Protein AF-A0A2S5D279-F1 (afdb_monomer_lite)

Organism: Lysinibacillus sphaericus (NCBI:txid1421)

Foldseek 3Di:
DDPVVLVVLLVVLLVLLVCLLVPVPPDPLVVSLVVLVVSLVVLVVPDPPVCVVSSVLSNQLSVLSNVCSVPVDPVSSVSSVVSSVVSVVVCCVVVVPD

Radius of gyration: 13.17 Å; chains: 1; bounding box: 32×25×39 Å

Secondary structure (DSSP, 8-state):
--HHHHHHHHHHHHHHHHHHHH-TTTS-HHHHHHHHHHHHHHGGG---TTTHHHHHHHHHHHHHHHHHHHH--HHHHHHHHHHHHHHHHHHHHHH---

Structure (mmCIF, N/CA/C/O backbone):
data_AF-A0A2S5D279-F1
#
_entry.id   AF-A0A2S5D279-F1
#
loop_
_atom_site.group_PDB
_atom_site.id
_atom_site.type_symbol
_atom_site.label_atom_id
_atom_site.label_alt_id
_atom_site.label_comp_id
_atom_site.label_asym_id
_atom_site.label_entity_id
_atom_site.label_seq_id
_atom_site.pdbx_PDB_ins_code
_atom_site.Cartn_x
_atom_site.Cartn_y
_atom_site.Cartn_z
_atom_site.occupancy
_atom_site.B_iso_or_equiv
_atom_site.auth_seq_id
_atom_site.auth_comp_id
_atom_site.auth_asym_id
_atom_site.auth_atom_id
_atom_site.pdbx_PDB_model_num
ATOM 1 N N . MET A 1 1 ? 8.837 -10.655 -15.706 1.00 79.81 1 MET A N 1
ATOM 2 C CA . MET A 1 1 ? 7.600 -9.843 -15.673 1.00 79.81 1 MET A CA 1
ATOM 3 C C . MET A 1 1 ? 7.760 -8.680 -16.642 1.00 79.81 1 MET A C 1
ATOM 5 O O . MET A 1 1 ? 8.694 -7.904 -16.474 1.00 79.81 1 MET A O 1
ATOM 9 N N . HIS A 1 2 ? 6.915 -8.585 -17.669 1.00 91.75 2 HIS A N 1
ATOM 10 C CA . HIS A 1 2 ? 7.002 -7.528 -18.690 1.00 91.75 2 HIS A CA 1
ATOM 11 C C . HIS A 1 2 ? 6.597 -6.156 -18.124 1.00 91.75 2 HIS A C 1
ATOM 13 O O . HIS A 1 2 ? 5.821 -6.104 -17.170 1.00 91.75 2 HIS A O 1
ATOM 19 N N . LYS A 1 3 ? 7.080 -5.051 -18.718 1.00 90.56 3 LYS A N 1
ATOM 20 C CA . LYS A 1 3 ? 6.782 -3.664 -18.289 1.00 90.56 3 LYS A CA 1
ATOM 21 C C . LYS A 1 3 ? 5.276 -3.410 -18.128 1.00 90.56 3 LYS A C 1
ATOM 23 O O . LYS A 1 3 ? 4.849 -2.883 -17.106 1.00 90.56 3 LYS A O 1
ATOM 28 N N . HIS A 1 4 ? 4.457 -3.886 -19.069 1.00 91.88 4 HIS A N 1
ATOM 29 C CA . HIS A 1 4 ? 2.995 -3.778 -18.989 1.00 91.88 4 HIS A CA 1
ATOM 30 C C . HIS A 1 4 ? 2.415 -4.475 -17.745 1.00 91.88 4 HIS A C 1
ATOM 32 O O . HIS A 1 4 ? 1.620 -3.889 -17.014 1.00 91.88 4 HIS A O 1
ATOM 38 N N . THR A 1 5 ? 2.865 -5.698 -17.444 1.00 95.31 5 THR A N 1
ATOM 39 C CA . THR A 1 5 ? 2.455 -6.436 -16.239 1.00 95.31 5 THR A CA 1
ATOM 40 C C . THR A 1 5 ? 2.885 -5.717 -14.958 1.00 95.31 5 THR A C 1
ATOM 42 O O . THR A 1 5 ? 2.118 -5.660 -14.003 1.00 95.31 5 THR A O 1
ATOM 45 N N . GLN A 1 6 ? 4.085 -5.127 -14.938 1.00 94.81 6 GLN A N 1
ATOM 46 C CA . GLN A 1 6 ? 4.564 -4.332 -13.801 1.00 94.81 6 GLN A CA 1
ATOM 47 C C . GLN A 1 6 ? 3.698 -3.081 -13.587 1.00 94.81 6 GLN A C 1
ATOM 49 O O . GLN A 1 6 ? 3.305 -2.795 -12.461 1.00 94.81 6 GLN A O 1
ATOM 54 N N . SER A 1 7 ? 3.345 -2.368 -14.661 1.00 94.12 7 SER A N 1
ATOM 55 C CA . SER A 1 7 ? 2.459 -1.198 -14.592 1.00 94.12 7 SER A CA 1
ATOM 56 C C . SER A 1 7 ? 1.062 -1.574 -14.087 1.00 94.12 7 SER A C 1
ATOM 58 O O . SER A 1 7 ? 0.528 -0.913 -13.197 1.00 94.12 7 SER A O 1
ATOM 60 N N . ALA A 1 8 ? 0.494 -2.673 -14.593 1.00 95.44 8 ALA A N 1
ATOM 61 C CA . ALA A 1 8 ? -0.799 -3.182 -14.145 1.00 95.44 8 ALA A CA 1
ATOM 62 C C . ALA A 1 8 ? -0.786 -3.541 -12.652 1.00 95.44 8 ALA A C 1
ATOM 64 O O . ALA A 1 8 ? -1.691 -3.139 -11.925 1.00 95.44 8 ALA A O 1
ATOM 65 N N . LEU A 1 9 ? 0.268 -4.214 -12.179 1.00 96.38 9 LEU A N 1
ATOM 66 C CA . LEU A 1 9 ? 0.447 -4.536 -10.763 1.00 96.38 9 LEU A CA 1
ATOM 67 C C . LEU A 1 9 ? 0.462 -3.276 -9.884 1.00 96.38 9 LEU A C 1
ATOM 69 O O . LEU A 1 9 ? -0.214 -3.234 -8.858 1.00 96.38 9 LEU A O 1
ATOM 73 N N . ILE A 1 10 ? 1.213 -2.246 -10.285 1.00 96.06 10 ILE A N 1
ATOM 74 C CA . ILE A 1 10 ? 1.297 -0.975 -9.551 1.00 96.06 10 ILE A CA 1
ATOM 75 C C . ILE A 1 10 ? -0.081 -0.315 -9.463 1.00 96.06 10 ILE A C 1
ATOM 77 O O . ILE A 1 10 ? -0.489 0.105 -8.380 1.00 96.06 10 ILE A O 1
ATOM 81 N N . LYS A 1 11 ? -0.811 -0.259 -10.584 1.00 95.62 11 LYS A N 1
ATOM 82 C CA . LYS A 1 11 ? -2.161 0.314 -10.643 1.00 95.62 11 LYS A CA 1
ATOM 83 C C . LYS A 1 11 ? -3.134 -0.459 -9.754 1.00 95.62 11 LYS A C 1
ATOM 85 O O . LYS A 1 11 ? -3.788 0.146 -8.916 1.00 95.62 11 LYS A O 1
ATOM 90 N N . GLN A 1 12 ? -3.174 -1.786 -9.866 1.00 96.69 12 GLN A N 1
ATOM 91 C CA . GLN A 1 12 ? -4.059 -2.636 -9.062 1.00 96.69 12 GLN A CA 1
ATOM 92 C C . GLN A 1 12 ? -3.790 -2.498 -7.560 1.00 96.69 12 GLN A C 1
ATOM 94 O O . GLN A 1 12 ? -4.727 -2.323 -6.780 1.00 96.69 12 GLN A O 1
ATOM 99 N N . ALA A 1 13 ? -2.517 -2.510 -7.155 1.00 96.94 13 ALA A N 1
ATOM 100 C CA . ALA A 1 13 ? -2.133 -2.324 -5.761 1.00 96.94 13 ALA A CA 1
ATOM 101 C C . ALA A 1 13 ? -2.561 -0.947 -5.224 1.00 96.94 13 ALA A C 1
ATOM 103 O O . ALA A 1 13 ? -3.098 -0.852 -4.120 1.00 96.94 13 ALA A O 1
ATOM 104 N N . ALA A 1 14 ? -2.360 0.114 -6.013 1.00 96.50 14 ALA A N 1
ATOM 105 C CA . ALA A 1 14 ? -2.754 1.473 -5.653 1.00 96.50 14 ALA A CA 1
ATOM 106 C C . ALA A 1 14 ? -4.278 1.629 -5.543 1.00 96.50 14 ALA A C 1
ATOM 108 O O . ALA A 1 14 ? -4.768 2.223 -4.581 1.00 96.50 14 ALA A O 1
ATOM 109 N N . THR A 1 15 ? -5.029 1.057 -6.487 1.00 95.44 15 THR A N 1
ATOM 110 C CA . THR A 1 15 ? -6.496 1.054 -6.472 1.00 95.44 15 THR A CA 1
ATOM 111 C C . THR A 1 15 ? -7.023 0.321 -5.244 1.00 95.44 15 THR A C 1
ATOM 113 O O . THR A 1 15 ? -7.827 0.883 -4.507 1.00 95.44 15 THR A O 1
ATOM 116 N N . MET A 1 16 ? -6.525 -0.888 -4.964 1.00 94.94 16 MET A N 1
ATOM 117 C CA . MET A 1 16 ? -6.941 -1.658 -3.787 1.00 94.94 16 MET A CA 1
ATOM 118 C C . MET A 1 16 ? -6.646 -0.904 -2.482 1.00 94.94 16 MET A C 1
ATOM 120 O O . MET A 1 16 ? -7.489 -0.845 -1.591 1.00 94.94 16 MET A O 1
ATOM 124 N N . ALA A 1 17 ? -5.464 -0.289 -2.371 1.00 95.44 17 ALA A N 1
ATOM 125 C CA . ALA A 1 17 ? -5.088 0.475 -1.186 1.00 95.44 17 ALA A CA 1
ATOM 126 C C . ALA A 1 17 ? -5.943 1.736 -0.987 1.00 95.44 17 ALA A C 1
ATOM 128 O O . ALA A 1 17 ? -6.223 2.097 0.154 1.00 95.44 17 ALA A O 1
ATOM 129 N N . THR A 1 18 ? -6.361 2.378 -2.079 1.00 94.69 18 THR A N 1
ATOM 130 C CA . THR A 1 18 ? -7.226 3.567 -2.063 1.00 94.69 18 THR A CA 1
ATOM 131 C C . THR A 1 18 ? -8.651 3.202 -1.655 1.00 94.69 18 THR A C 1
ATOM 133 O O . THR A 1 18 ? -9.200 3.787 -0.726 1.00 94.69 18 THR A O 1
ATOM 136 N N . LEU A 1 19 ? -9.215 2.151 -2.252 1.00 92.75 19 LEU A N 1
ATOM 137 C CA . LEU A 1 19 ? -10.535 1.643 -1.870 1.00 92.75 19 LEU A CA 1
ATOM 138 C C . LEU A 1 19 ? -10.587 1.254 -0.386 1.00 92.75 19 LEU A C 1
ATOM 140 O O . LEU A 1 19 ? -11.557 1.550 0.305 1.00 92.75 19 LEU A O 1
ATOM 144 N N . ALA A 1 20 ? -9.520 0.644 0.134 1.00 92.19 20 ALA A N 1
ATOM 145 C CA . ALA A 1 20 ? -9.450 0.230 1.532 1.00 92.19 20 ALA A CA 1
ATOM 146 C C . ALA A 1 20 ? -9.477 1.397 2.539 1.00 92.19 20 ALA A C 1
ATOM 148 O O . ALA A 1 20 ? -9.931 1.203 3.667 1.00 92.19 20 ALA A O 1
ATOM 149 N N . ILE A 1 21 ? -8.986 2.585 2.164 1.00 92.06 21 ILE A N 1
ATOM 150 C CA . ILE A 1 21 ? -9.008 3.775 3.034 1.00 92.06 21 ILE A CA 1
ATOM 151 C C . ILE A 1 21 ? -10.252 4.645 2.820 1.00 92.06 21 ILE A C 1
ATOM 153 O O . ILE A 1 21 ? -10.651 5.353 3.738 1.00 92.06 21 ILE A O 1
ATOM 157 N N . GLU A 1 22 ? -10.899 4.552 1.655 1.00 89.56 22 GLU A N 1
ATOM 158 C CA . GLU A 1 22 ? -12.103 5.327 1.324 1.00 89.56 22 GLU A CA 1
ATOM 159 C C . GLU A 1 22 ? -13.408 4.598 1.675 1.00 89.56 22 GLU A C 1
ATOM 161 O O . GLU A 1 22 ? -14.418 5.239 1.956 1.00 89.56 22 GLU A O 1
ATOM 166 N N . THR A 1 23 ? -13.420 3.261 1.687 1.00 81.00 23 THR A N 1
ATOM 167 C CA . THR A 1 23 ? -14.648 2.458 1.831 1.00 81.00 23 THR A CA 1
ATOM 168 C C . THR A 1 23 ? -14.593 1.526 3.043 1.00 81.00 23 THR A C 1
ATOM 170 O O . THR A 1 23 ? -14.758 0.315 2.947 1.00 81.00 23 THR A O 1
ATOM 173 N N . THR A 1 24 ? -14.371 2.075 4.234 1.00 68.44 24 THR A N 1
ATOM 174 C CA . THR A 1 24 ? -14.161 1.265 5.451 1.00 68.44 24 THR A CA 1
ATOM 175 C C . THR A 1 24 ? -15.429 0.594 5.990 1.00 68.44 24 THR A C 1
ATOM 177 O O . THR A 1 24 ? -15.327 -0.342 6.782 1.00 68.44 24 THR A O 1
ATOM 180 N N . ALA A 1 25 ? -16.617 1.028 5.554 1.00 66.06 25 ALA A N 1
ATOM 181 C CA . ALA A 1 25 ? -17.900 0.533 6.059 1.00 66.06 25 ALA A CA 1
ATOM 182 C C . ALA A 1 25 ? -18.413 -0.752 5.375 1.00 66.06 25 ALA A C 1
ATOM 184 O O . ALA A 1 25 ? -19.151 -1.504 6.003 1.00 66.06 25 ALA A O 1
ATOM 185 N N . ASN A 1 26 ? -18.010 -1.035 4.128 1.00 65.00 26 ASN A N 1
ATOM 186 C CA . ASN A 1 26 ? -18.638 -2.086 3.303 1.00 65.00 26 ASN A CA 1
ATOM 187 C C . ASN A 1 26 ? -17.672 -3.181 2.823 1.00 65.00 26 ASN A C 1
ATOM 189 O O . ASN A 1 26 ? -18.049 -4.023 2.007 1.00 65.00 26 ASN A O 1
ATOM 193 N N . VAL A 1 27 ? -16.420 -3.175 3.286 1.00 69.81 27 VAL A N 1
ATOM 194 C CA . VAL A 1 27 ? -15.377 -4.048 2.742 1.00 69.81 27 VAL A CA 1
ATOM 195 C C . VAL A 1 27 ? -14.952 -5.113 3.759 1.00 69.81 27 VAL A C 1
ATOM 197 O O . VAL A 1 27 ? -14.647 -4.813 4.911 1.00 69.81 27 VAL A O 1
ATOM 200 N N . ASP A 1 28 ? -14.898 -6.358 3.273 1.00 83.69 28 ASP A N 1
ATOM 201 C CA . ASP A 1 28 ? -14.085 -7.503 3.719 1.00 83.69 28 ASP A CA 1
ATOM 202 C C . ASP A 1 28 ? -12.716 -7.163 4.330 1.00 83.69 28 ASP A C 1
ATOM 204 O O . ASP A 1 28 ? -11.721 -7.475 3.687 1.00 83.69 28 ASP A O 1
ATOM 208 N N . MET A 1 29 ? -12.598 -6.547 5.513 1.00 82.44 29 MET A N 1
ATOM 209 C CA . MET A 1 29 ? -11.287 -6.080 6.001 1.00 82.44 29 MET A CA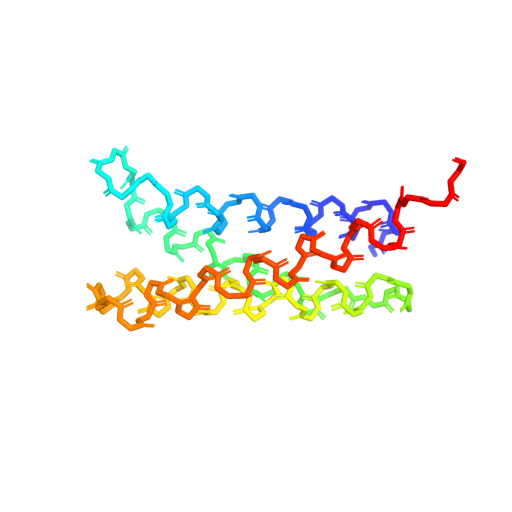 1
ATOM 210 C C . MET A 1 29 ? -10.253 -7.201 6.150 1.00 82.44 29 MET A C 1
ATOM 212 O O . MET A 1 29 ? -9.062 -6.956 5.958 1.00 82.44 29 MET A O 1
ATOM 216 N N . THR A 1 30 ? -10.670 -8.431 6.462 1.00 88.31 30 THR A N 1
ATOM 217 C CA . THR A 1 30 ? -9.752 -9.572 6.552 1.00 88.31 30 THR A CA 1
ATOM 218 C C . THR A 1 30 ? -9.265 -9.989 5.168 1.00 88.31 30 THR A C 1
ATOM 220 O O . THR A 1 30 ? -8.067 -10.234 4.989 1.00 88.31 30 THR A O 1
ATOM 223 N N . LYS A 1 31 ? -10.164 -10.039 4.179 1.00 89.75 31 LYS A N 1
ATOM 224 C CA . LYS A 1 31 ? -9.805 -10.310 2.779 1.00 89.75 31 LYS A CA 1
ATOM 225 C C . LYS A 1 31 ? -8.929 -9.202 2.201 1.00 89.75 31 LYS A C 1
ATOM 227 O O . LYS A 1 31 ? -7.840 -9.488 1.718 1.00 89.75 31 LYS A O 1
ATOM 232 N N . THR A 1 32 ? -9.312 -7.942 2.369 1.00 91.94 32 THR A N 1
ATOM 233 C CA . THR A 1 32 ? -8.535 -6.785 1.908 1.00 91.94 32 THR A CA 1
ATOM 234 C C . THR A 1 32 ? -7.146 -6.744 2.531 1.00 91.94 32 THR A C 1
ATOM 236 O O . THR A 1 32 ? -6.167 -6.495 1.831 1.00 91.94 32 THR A O 1
ATOM 239 N N . LEU A 1 33 ? -7.012 -7.043 3.827 1.00 93.81 33 LEU A N 1
ATOM 240 C CA . LEU A 1 33 ? -5.703 -7.101 4.479 1.00 93.81 33 LEU A CA 1
ATOM 241 C C . LEU A 1 33 ? -4.811 -8.201 3.878 1.00 93.81 33 LEU A C 1
ATOM 243 O O . LEU A 1 33 ? -3.606 -7.996 3.720 1.00 93.81 33 LEU A O 1
ATOM 247 N N . ARG A 1 34 ? -5.383 -9.363 3.539 1.00 95.75 34 ARG A N 1
ATO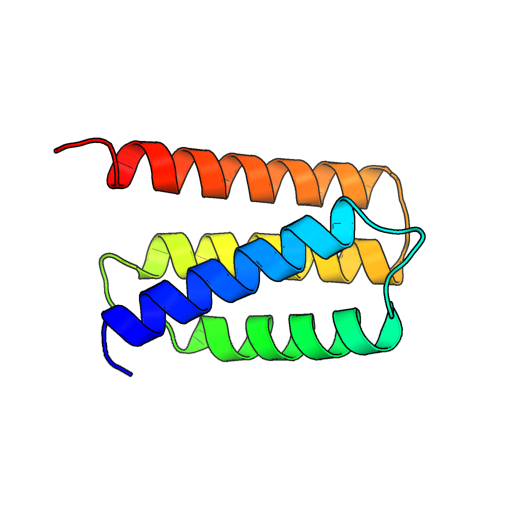M 248 C CA . ARG A 1 34 ? -4.664 -10.453 2.861 1.00 95.75 34 ARG A CA 1
ATOM 249 C C . ARG A 1 34 ? -4.210 -10.027 1.466 1.00 95.75 34 ARG A C 1
ATOM 251 O O . ARG A 1 34 ? -3.035 -10.196 1.144 1.00 95.75 34 ARG A O 1
ATOM 258 N N . ASP A 1 35 ? -5.107 -9.439 0.685 1.00 96.38 35 ASP A N 1
ATOM 259 C CA . ASP A 1 35 ? -4.823 -9.012 -0.686 1.00 96.38 35 ASP A CA 1
ATOM 260 C C . ASP A 1 35 ? -3.736 -7.934 -0.714 1.00 96.38 35 ASP A C 1
ATOM 262 O O . ASP A 1 35 ? -2.782 -8.022 -1.487 1.00 96.38 35 ASP A O 1
ATOM 266 N N . LEU A 1 36 ? -3.802 -6.960 0.199 1.00 96.88 36 LEU A N 1
ATOM 267 C CA . LEU A 1 36 ? -2.781 -5.922 0.338 1.00 96.88 36 LEU A CA 1
ATOM 268 C C . LEU A 1 36 ? -1.408 -6.489 0.710 1.00 96.88 36 LEU A C 1
ATOM 270 O O . LEU A 1 36 ? -0.405 -6.040 0.159 1.00 96.88 36 LEU A O 1
ATOM 274 N N . LYS A 1 37 ? -1.331 -7.496 1.591 1.00 97.56 37 LYS A N 1
ATOM 275 C CA . LYS A 1 37 ? -0.062 -8.193 1.874 1.00 97.56 37 LYS A CA 1
ATOM 276 C C . LYS A 1 37 ? 0.483 -8.900 0.630 1.00 97.56 37 LYS A C 1
ATOM 278 O O . LYS A 1 37 ? 1.690 -8.859 0.391 1.00 97.56 37 LYS A O 1
ATOM 283 N N . GLY A 1 38 ? -0.398 -9.490 -0.180 1.00 97.94 38 GLY A N 1
ATOM 284 C CA . GLY A 1 38 ? -0.047 -10.055 -1.484 1.00 97.94 38 GLY A CA 1
ATOM 285 C C . GLY A 1 38 ? 0.571 -9.005 -2.407 1.00 97.94 38 GLY A C 1
ATOM 286 O O . GLY A 1 38 ? 1.707 -9.165 -2.851 1.00 97.94 38 GLY A O 1
ATOM 287 N N . TYR A 1 39 ? -0.116 -7.877 -2.607 1.00 97.88 39 TYR A N 1
ATOM 288 C CA . TYR A 1 39 ? 0.405 -6.762 -3.401 1.00 97.88 39 TYR A CA 1
ATOM 289 C C . TYR A 1 39 ? 1.728 -6.217 -2.857 1.00 97.88 39 TYR A C 1
ATOM 291 O O . TYR A 1 39 ? 2.641 -5.949 -3.635 1.00 97.88 39 TYR A O 1
ATOM 299 N N . GLN A 1 40 ? 1.880 -6.091 -1.536 1.00 97.75 40 GLN A N 1
ATOM 300 C CA . GLN A 1 40 ? 3.119 -5.626 -0.910 1.00 97.75 40 GLN A CA 1
ATOM 301 C C . GLN A 1 40 ? 4.317 -6.510 -1.288 1.00 97.75 40 GLN A C 1
ATOM 303 O O . GLN A 1 40 ? 5.393 -5.987 -1.595 1.00 97.75 40 GLN A O 1
ATOM 308 N N . ALA A 1 41 ? 4.130 -7.833 -1.289 1.00 97.44 41 ALA A N 1
ATOM 309 C CA . ALA A 1 41 ? 5.141 -8.789 -1.722 1.00 97.44 41 ALA A CA 1
ATOM 310 C C . ALA A 1 41 ? 5.386 -8.693 -3.235 1.00 97.44 41 ALA A C 1
ATOM 312 O O . ALA A 1 41 ? 6.532 -8.567 -3.666 1.00 97.44 41 ALA A O 1
ATOM 313 N N . SER A 1 42 ? 4.329 -8.666 -4.050 1.00 97.44 42 SER A N 1
ATOM 314 C CA . SER A 1 42 ? 4.441 -8.573 -5.510 1.00 97.44 42 SER A CA 1
ATOM 315 C C . SER A 1 42 ? 5.132 -7.291 -5.975 1.00 97.44 42 SER A C 1
ATOM 317 O O . SER A 1 42 ? 5.902 -7.328 -6.931 1.00 97.44 42 SER A O 1
ATOM 319 N N . LEU A 1 43 ? 4.933 -6.160 -5.294 1.00 97.06 43 LEU A N 1
ATOM 320 C CA . LEU A 1 43 ? 5.576 -4.887 -5.637 1.00 97.06 43 LEU A CA 1
ATOM 321 C C . LEU A 1 43 ? 7.107 -4.931 -5.508 1.00 97.06 43 LEU A C 1
ATOM 323 O O . LEU A 1 43 ? 7.793 -4.147 -6.156 1.00 97.06 43 LEU A O 1
ATOM 327 N N . THR A 1 44 ? 7.667 -5.881 -4.748 1.00 95.75 44 THR A N 1
ATOM 328 C CA . THR A 1 44 ? 9.125 -6.117 -4.710 1.00 95.75 44 THR A CA 1
ATOM 329 C C . THR A 1 44 ? 9.681 -6.686 -6.019 1.00 95.75 44 THR A C 1
ATOM 331 O O . THR A 1 44 ? 10.886 -6.633 -6.260 1.00 95.75 44 THR A O 1
ATOM 334 N N . LEU A 1 45 ? 8.806 -7.207 -6.883 1.00 96.00 45 LEU A N 1
ATOM 335 C CA . LEU A 1 45 ? 9.152 -7.779 -8.181 1.00 96.00 45 LEU A CA 1
ATOM 336 C C . LEU A 1 45 ? 9.169 -6.730 -9.304 1.00 96.00 45 LEU A C 1
ATOM 338 O O . LEU A 1 45 ? 9.523 -7.068 -10.436 1.00 96.00 45 LEU A O 1
ATOM 342 N N . VAL A 1 46 ? 8.798 -5.476 -9.019 1.00 96.00 46 VAL A N 1
ATOM 343 C CA . VAL A 1 46 ? 8.949 -4.360 -9.961 1.00 96.00 46 VAL A CA 1
ATOM 344 C C . VAL A 1 46 ? 10.438 -4.043 -10.104 1.00 96.00 46 VAL A C 1
ATOM 346 O O . VAL A 1 46 ? 11.097 -3.622 -9.154 1.00 96.00 46 VAL A O 1
ATOM 349 N N . LYS A 1 47 ? 10.975 -4.274 -11.301 1.00 94.88 47 LYS A N 1
ATOM 350 C CA . LYS A 1 47 ? 12.404 -4.124 -11.625 1.00 94.88 47 LYS A CA 1
ATOM 351 C C . LYS A 1 47 ? 12.661 -3.162 -12.779 1.00 94.88 47 LYS A C 1
ATOM 353 O O . LYS A 1 47 ? 13.792 -2.712 -12.929 1.00 94.88 47 LYS A O 1
ATOM 358 N N . ASP A 1 48 ? 11.641 -2.873 -13.583 1.00 95.81 48 ASP A N 1
ATOM 359 C CA . ASP A 1 48 ? 11.723 -1.900 -14.669 1.00 95.81 48 ASP A CA 1
ATOM 360 C C . ASP A 1 48 ? 12.115 -0.523 -14.116 1.00 95.81 48 ASP A C 1
ATOM 362 O O . ASP A 1 48 ? 11.542 -0.071 -13.124 1.00 95.81 48 ASP A O 1
ATOM 366 N N . ALA A 1 49 ? 13.125 0.113 -14.713 1.00 94.75 49 ALA A N 1
ATOM 367 C CA . ALA A 1 49 ? 13.746 1.313 -14.154 1.00 94.75 49 ALA A CA 1
ATOM 368 C C . ALA A 1 49 ? 12.785 2.509 -14.102 1.00 94.75 49 ALA A C 1
ATOM 370 O O . ALA A 1 49 ? 12.806 3.260 -13.127 1.00 94.75 49 ALA A O 1
ATOM 371 N N . GLU A 1 50 ? 11.917 2.648 -15.105 1.00 91.81 50 GLU A N 1
ATOM 372 C CA . GLU A 1 50 ? 10.923 3.722 -15.175 1.00 91.81 50 GLU A CA 1
ATOM 373 C C . GLU A 1 50 ? 9.792 3.488 -14.169 1.00 91.81 50 GLU A C 1
ATOM 375 O O . GLU A 1 50 ? 9.295 4.425 -13.552 1.00 91.81 50 GLU A O 1
ATOM 380 N N . LEU A 1 51 ? 9.405 2.227 -13.952 1.00 94.88 51 LEU A N 1
ATOM 381 C CA . LEU A 1 51 ? 8.319 1.867 -13.038 1.00 94.88 51 LEU A CA 1
ATOM 382 C C . LEU A 1 51 ? 8.759 1.698 -11.581 1.00 94.88 51 LEU A C 1
ATOM 384 O O . LEU A 1 51 ? 7.921 1.758 -10.679 1.00 94.88 51 LEU A O 1
ATOM 388 N N . LYS A 1 52 ? 10.051 1.496 -11.315 1.00 95.00 52 LYS A N 1
ATOM 389 C CA . LYS A 1 52 ? 10.588 1.246 -9.971 1.00 95.00 52 LYS A CA 1
ATOM 390 C C . LYS A 1 52 ? 10.234 2.343 -8.952 1.00 95.00 52 LYS A C 1
ATOM 392 O O . LYS A 1 52 ? 9.815 1.973 -7.853 1.00 95.00 52 LYS A O 1
ATOM 397 N N . PRO A 1 53 ? 10.312 3.656 -9.263 1.00 95.94 53 PRO A N 1
ATOM 398 C CA . PRO A 1 53 ? 9.878 4.705 -8.336 1.00 95.94 53 PRO A CA 1
ATOM 399 C C . PRO A 1 53 ? 8.387 4.607 -7.984 1.00 95.94 53 PRO A C 1
ATOM 401 O O . PRO A 1 53 ? 8.018 4.722 -6.815 1.00 95.94 53 PRO A O 1
ATOM 404 N N . PHE A 1 54 ? 7.534 4.324 -8.972 1.00 96.00 54 PHE A N 1
ATOM 405 C CA . PHE A 1 54 ? 6.094 4.138 -8.772 1.00 96.00 54 PHE A CA 1
ATOM 406 C C . PHE A 1 54 ? 5.792 2.876 -7.967 1.00 96.00 54 PHE A C 1
ATOM 408 O O . PHE A 1 54 ? 4.963 2.915 -7.064 1.00 96.00 54 PHE A O 1
ATOM 415 N N . GLY A 1 55 ? 6.495 1.774 -8.239 1.00 96.50 55 GLY A N 1
ATOM 416 C CA . GLY A 1 55 ? 6.378 0.531 -7.478 1.00 96.50 55 GLY A CA 1
ATOM 417 C C . GLY A 1 55 ? 6.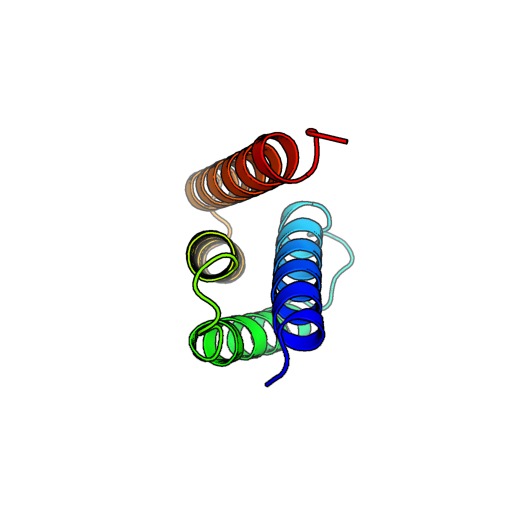785 0.704 -6.017 1.00 96.50 55 GLY A C 1
ATOM 418 O O . GLY A 1 55 ? 6.085 0.233 -5.121 1.00 96.50 55 GLY A O 1
ATOM 419 N N . GLN A 1 56 ? 7.858 1.453 -5.759 1.00 97.50 56 GLN A N 1
ATOM 420 C CA . GLN A 1 56 ? 8.286 1.773 -4.401 1.00 97.50 56 GLN A CA 1
ATOM 421 C C . GLN A 1 56 ? 7.261 2.654 -3.677 1.00 97.50 56 GLN A C 1
ATOM 423 O O . GLN A 1 56 ? 6.921 2.378 -2.527 1.00 97.50 56 GLN A O 1
ATOM 428 N N . GLN A 1 57 ? 6.731 3.684 -4.340 1.00 98.12 57 GLN A N 1
ATOM 429 C CA . GLN A 1 57 ? 5.723 4.560 -3.743 1.00 98.12 57 GLN A CA 1
ATOM 430 C C . GLN A 1 57 ? 4.389 3.825 -3.510 1.00 98.12 57 GLN A C 1
ATOM 432 O O . GLN A 1 57 ? 3.794 3.969 -2.442 1.00 98.12 57 GLN A O 1
ATOM 437 N N . ALA A 1 58 ? 3.959 2.967 -4.440 1.00 97.69 58 ALA A N 1
ATOM 438 C CA . ALA A 1 58 ? 2.799 2.094 -4.260 1.00 97.69 58 ALA A CA 1
ATOM 439 C C . ALA A 1 58 ? 2.995 1.121 -3.090 1.00 97.69 58 ALA A C 1
ATOM 441 O O . ALA A 1 58 ? 2.072 0.911 -2.305 1.00 97.69 58 ALA A O 1
ATOM 442 N N . LYS A 1 59 ? 4.206 0.582 -2.896 1.00 98.38 59 LYS A N 1
ATOM 443 C CA . LYS A 1 59 ? 4.520 -0.278 -1.744 1.00 98.38 59 LYS A CA 1
ATOM 444 C C . LYS A 1 59 ? 4.402 0.490 -0.429 1.00 98.38 59 LYS A C 1
ATOM 446 O O . LYS A 1 59 ? 3.883 -0.055 0.548 1.00 98.38 59 LYS A O 1
ATOM 451 N N . THR A 1 60 ? 4.856 1.743 -0.395 1.00 98.25 60 THR A N 1
ATOM 452 C CA . THR A 1 60 ? 4.709 2.617 0.777 1.00 98.25 60 THR A CA 1
ATOM 453 C C . THR A 1 60 ? 3.237 2.874 1.088 1.00 98.25 60 THR A C 1
ATOM 455 O O . THR A 1 60 ? 2.832 2.678 2.231 1.00 98.25 60 THR A O 1
ATOM 458 N N . LEU A 1 61 ? 2.423 3.208 0.079 1.00 98.38 61 LEU A N 1
ATOM 459 C CA . LEU A 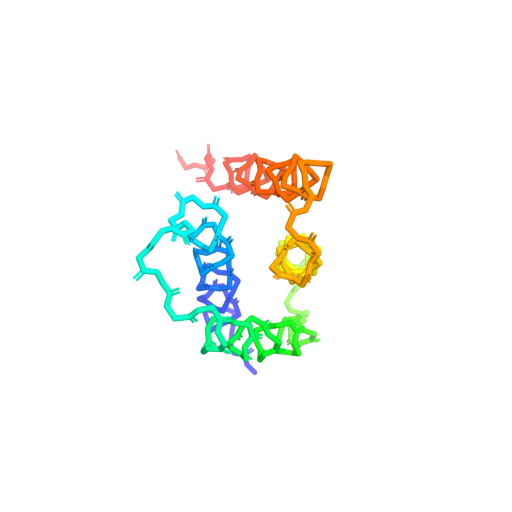1 61 ? 0.972 3.351 0.229 1.00 98.38 61 LEU A CA 1
ATOM 460 C C . LEU A 1 61 ? 0.340 2.075 0.801 1.00 98.38 61 LEU A C 1
ATOM 462 O O . LEU A 1 61 ? -0.294 2.134 1.849 1.00 98.38 61 LEU A O 1
ATOM 466 N N . VAL A 1 62 ? 0.588 0.917 0.183 1.00 98.31 62 VAL A N 1
ATOM 467 C CA . VAL A 1 62 ? 0.072 -0.381 0.654 1.00 98.31 62 VAL A CA 1
ATOM 468 C C . VAL A 1 62 ? 0.478 -0.651 2.106 1.00 98.31 62 VAL A C 1
ATOM 470 O O . VAL A 1 62 ? -0.344 -1.088 2.907 1.00 98.31 62 VAL A O 1
ATOM 473 N N . THR A 1 63 ? 1.722 -0.350 2.481 1.00 98.31 63 THR A N 1
ATOM 474 C CA . THR A 1 63 ? 2.219 -0.537 3.854 1.00 98.31 63 THR A CA 1
ATOM 475 C C . THR A 1 63 ? 1.493 0.374 4.848 1.00 98.31 63 THR A C 1
ATOM 477 O O . THR A 1 63 ? 1.084 -0.080 5.919 1.00 98.31 63 THR A O 1
ATOM 480 N N . SER A 1 64 ? 1.294 1.648 4.501 1.00 97.88 64 SER A N 1
ATOM 481 C CA . SER A 1 64 ? 0.530 2.595 5.319 1.00 97.88 64 SER A CA 1
ATOM 482 C C . SER A 1 64 ? -0.936 2.180 5.450 1.00 97.88 64 SER A C 1
ATOM 484 O O . SER A 1 64 ? -1.474 2.221 6.555 1.00 97.88 64 SER A O 1
ATOM 486 N N . THR A 1 65 ? -1.556 1.702 4.370 1.00 96.81 65 THR A N 1
ATOM 487 C CA . THR A 1 65 ? -2.925 1.177 4.386 1.00 96.81 65 THR A CA 1
ATOM 488 C C . THR A 1 65 ? -3.043 -0.067 5.266 1.00 96.81 65 THR A C 1
ATOM 490 O O . THR A 1 65 ? -3.951 -0.135 6.085 1.00 96.81 65 THR A O 1
ATOM 493 N N . ILE A 1 66 ? -2.109 -1.022 5.186 1.00 96.62 66 ILE A N 1
ATOM 494 C CA . ILE A 1 66 ? -2.069 -2.190 6.087 1.00 96.62 66 ILE A CA 1
ATOM 495 C C . ILE A 1 66 ? -2.021 -1.734 7.550 1.00 96.62 66 ILE A C 1
ATOM 497 O O . ILE A 1 66 ? -2.800 -2.215 8.374 1.00 96.62 66 ILE A O 1
ATOM 501 N N . LYS A 1 67 ? -1.149 -0.770 7.871 1.00 96.31 67 LYS A N 1
ATOM 502 C CA . LYS A 1 67 ? -1.029 -0.224 9.228 1.00 96.31 67 LYS A CA 1
ATOM 503 C C . LYS A 1 67 ? -2.322 0.455 9.685 1.00 96.31 67 LYS A C 1
ATOM 505 O O . LYS A 1 67 ? -2.710 0.302 10.844 1.00 96.31 67 LYS A O 1
ATOM 510 N N . TYR A 1 68 ? -2.998 1.177 8.792 1.00 94.44 68 TYR A N 1
ATOM 511 C CA . TYR A 1 68 ? -4.319 1.734 9.059 1.00 94.44 68 TYR A CA 1
ATOM 512 C C . TYR A 1 68 ? -5.354 0.634 9.323 1.00 94.44 68 TYR A C 1
ATOM 514 O O . TYR A 1 68 ? -6.004 0.678 10.358 1.00 94.44 68 TYR A O 1
ATOM 522 N N . LEU A 1 69 ? -5.457 -0.392 8.478 1.00 92.62 69 LEU A N 1
ATOM 523 C CA . LEU A 1 69 ? -6.424 -1.480 8.670 1.00 92.62 69 LEU A CA 1
ATOM 524 C C . LEU A 1 69 ? -6.209 -2.243 9.986 1.00 92.62 69 LEU A C 1
ATOM 526 O O . LEU A 1 69 ? -7.173 -2.683 10.607 1.00 92.62 69 LEU A O 1
ATOM 530 N N . GLN A 1 70 ? -4.959 -2.377 10.432 1.00 93.19 70 GLN A N 1
ATOM 531 C CA . GLN A 1 70 ? -4.623 -3.048 11.689 1.00 93.19 70 GLN A CA 1
ATOM 532 C C . GLN A 1 70 ? -4.954 -2.219 12.935 1.00 93.19 70 GLN A C 1
ATOM 534 O O . GLN A 1 70 ? -5.379 -2.786 13.935 1.00 93.19 70 GLN A O 1
ATOM 539 N N . ASN A 1 71 ? -4.738 -0.900 12.896 1.00 92.44 71 ASN A N 1
ATOM 540 C CA . ASN A 1 71 ? -4.786 -0.056 14.100 1.00 92.44 71 ASN A CA 1
ATOM 541 C C . ASN A 1 71 ? -5.945 0.952 14.110 1.00 92.44 71 ASN A C 1
ATOM 543 O O . ASN A 1 71 ? -6.255 1.519 15.150 1.00 92.44 71 ASN A O 1
ATOM 547 N N . ARG A 1 72 ? -6.545 1.221 12.947 1.00 90.12 72 ARG A N 1
ATOM 548 C CA . ARG A 1 72 ? -7.696 2.110 12.712 1.00 90.12 72 ARG A CA 1
ATOM 549 C C . ARG A 1 72 ? -7.578 3.513 13.318 1.00 90.12 72 ARG A C 1
ATOM 551 O O . ARG A 1 72 ? -8.580 4.151 13.618 1.00 90.12 72 ARG A O 1
ATOM 558 N N . THR A 1 73 ? -6.355 4.023 13.465 1.00 94.00 73 THR A N 1
ATOM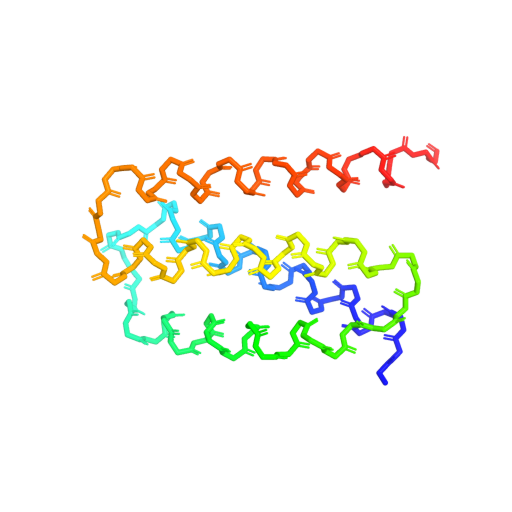 559 C CA . THR A 1 73 ? -6.117 5.378 13.981 1.00 94.00 73 THR A CA 1
ATOM 560 C C . THR A 1 73 ? -6.220 6.428 12.875 1.00 94.00 73 THR A C 1
ATOM 562 O O . THR A 1 73 ? -5.792 6.189 11.741 1.00 94.00 73 THR A O 1
ATOM 565 N N . GLN A 1 74 ? -6.711 7.622 13.226 1.00 95.19 74 GLN A N 1
ATOM 566 C CA . GLN A 1 74 ? -6.779 8.775 12.318 1.00 95.19 74 GLN A CA 1
ATOM 567 C C . GLN A 1 74 ? -5.401 9.135 11.748 1.00 95.19 74 GLN A C 1
ATOM 569 O O . GLN A 1 74 ? -5.251 9.312 10.545 1.00 95.19 74 GLN A O 1
ATOM 574 N N . GLN A 1 75 ? -4.361 9.131 12.584 1.00 96.62 75 GLN A N 1
ATOM 575 C CA . GLN A 1 75 ? -2.987 9.393 12.150 1.00 96.62 75 GLN A CA 1
ATOM 576 C C . GLN A 1 75 ? -2.513 8.416 11.056 1.00 96.62 75 GLN A C 1
ATOM 578 O O . GLN A 1 75 ? -1.818 8.807 10.113 1.00 96.62 75 GLN A O 1
ATOM 583 N N . ASN A 1 76 ? -2.867 7.129 11.162 1.00 95.94 76 ASN A N 1
ATOM 584 C CA . ASN A 1 76 ? -2.511 6.147 10.138 1.00 95.94 76 ASN A CA 1
ATOM 585 C C . ASN A 1 76 ? -3.326 6.359 8.852 1.00 95.94 76 ASN A C 1
ATOM 587 O O . ASN A 1 76 ? -2.766 6.198 7.768 1.00 95.94 76 ASN A O 1
ATOM 591 N N . LEU A 1 77 ? -4.599 6.760 8.963 1.00 95.31 77 LEU A N 1
ATOM 592 C CA . LEU A 1 77 ? -5.438 7.122 7.814 1.00 95.31 77 LEU A CA 1
ATOM 593 C C . LEU A 1 77 ? -4.847 8.311 7.047 1.00 95.31 77 LEU A C 1
ATOM 595 O O . LEU A 1 77 ? -4.625 8.229 5.843 1.00 95.31 77 LEU A O 1
ATOM 599 N N . GLU A 1 78 ? -4.502 9.389 7.751 1.00 97.31 78 GLU A N 1
ATOM 600 C CA . GLU A 1 78 ? -3.873 10.575 7.160 1.00 97.31 78 GLU A CA 1
ATOM 601 C C . GLU A 1 78 ? -2.531 10.247 6.509 1.00 97.31 78 GLU A C 1
ATOM 603 O O . GLU A 1 78 ? -2.198 10.761 5.440 1.00 97.31 78 GLU A O 1
ATOM 608 N N . THR A 1 79 ? -1.755 9.357 7.132 1.00 98.12 79 THR A N 1
ATOM 609 C CA . THR A 1 79 ? -0.506 8.870 6.547 1.00 98.12 79 THR A CA 1
ATOM 610 C C . THR A 1 79 ? -0.772 8.144 5.230 1.00 98.12 79 THR A C 1
ATOM 612 O O . THR A 1 79 ? -0.072 8.406 4.254 1.00 98.12 79 THR A O 1
ATOM 615 N N . ALA A 1 80 ? -1.781 7.270 5.170 1.00 96.94 80 ALA A N 1
ATOM 616 C CA . ALA A 1 80 ? -2.146 6.563 3.946 1.00 96.94 80 ALA A CA 1
ATOM 617 C C . ALA A 1 80 ? -2.635 7.524 2.845 1.00 96.94 80 ALA A C 1
ATOM 619 O O . ALA A 1 80 ? -2.164 7.418 1.713 1.00 96.94 80 ALA A O 1
ATOM 620 N N . HIS A 1 81 ? -3.468 8.521 3.177 1.00 97.81 81 HIS A N 1
ATOM 621 C CA . HIS A 1 81 ? -3.878 9.570 2.232 1.00 97.81 81 HIS A CA 1
ATOM 622 C C . HIS A 1 81 ? -2.677 10.316 1.644 1.00 97.81 81 HIS A C 1
ATOM 624 O O . HIS A 1 81 ? -2.553 10.404 0.426 1.00 97.81 81 HIS A O 1
ATOM 630 N N . LYS A 1 82 ? -1.715 10.735 2.478 1.00 98.25 82 LYS A N 1
ATOM 631 C CA . LYS A 1 82 ? -0.486 11.389 1.995 1.00 98.25 82 LYS A CA 1
ATOM 632 C C . LYS A 1 82 ? 0.286 10.523 0.994 1.00 98.25 82 LYS A C 1
ATOM 634 O O . LYS A 1 82 ? 0.814 11.038 0.011 1.00 98.25 82 LYS A O 1
ATOM 639 N N . GLN A 1 83 ? 0.362 9.207 1.219 1.00 98.25 83 GLN A N 1
ATOM 640 C CA . GLN A 1 83 ? 1.042 8.307 0.280 1.00 98.25 83 GLN A CA 1
ATOM 641 C C . GLN A 1 83 ? 0.272 8.126 -1.032 1.00 98.25 83 GLN A C 1
ATOM 643 O O . GLN A 1 83 ? 0.910 8.021 -2.084 1.00 98.25 83 GLN A O 1
ATOM 648 N N . ARG A 1 84 ? -1.067 8.097 -0.978 1.00 97.19 84 ARG A N 1
ATOM 649 C CA . ARG A 1 84 ? -1.950 8.045 -2.154 1.00 97.19 84 ARG A CA 1
ATOM 650 C C . ARG A 1 84 ? -1.786 9.300 -3.002 1.00 97.19 84 ARG A C 1
ATOM 652 O O . ARG A 1 84 ? -1.595 9.195 -4.212 1.00 97.19 84 ARG A O 1
ATOM 659 N N . ASP A 1 85 ? -1.812 10.465 -2.368 1.00 96.75 85 ASP A N 1
ATOM 660 C CA . ASP A 1 85 ? -1.723 11.754 -3.054 1.00 96.75 85 ASP A CA 1
ATOM 661 C C . ASP A 1 85 ? -0.366 11.902 -3.736 1.00 96.75 85 ASP A C 1
ATOM 663 O O . ASP A 1 85 ? -0.300 12.198 -4.927 1.00 96.75 85 ASP A O 1
ATOM 667 N N . LYS A 1 86 ? 0.715 11.542 -3.034 1.00 96.75 86 LYS A N 1
ATOM 668 C CA . LYS A 1 86 ? 2.062 11.511 -3.609 1.00 96.75 86 LYS A CA 1
ATOM 669 C C . LYS A 1 86 ? 2.169 10.565 -4.809 1.00 96.75 86 LYS A C 1
ATOM 671 O O . LYS A 1 86 ? 2.783 10.918 -5.812 1.00 96.75 86 LYS A O 1
ATOM 676 N N . LEU A 1 87 ? 1.588 9.364 -4.732 1.00 95.44 87 LEU A N 1
ATOM 677 C CA . LEU A 1 87 ? 1.588 8.434 -5.866 1.00 95.44 87 LEU A CA 1
ATOM 678 C C . LEU A 1 87 ? 0.814 9.004 -7.062 1.00 95.44 87 LEU A C 1
ATOM 680 O O . LEU A 1 87 ? 1.272 8.894 -8.198 1.00 95.44 87 LEU A O 1
ATOM 684 N N . SER A 1 88 ? -0.332 9.628 -6.797 1.00 93.44 88 SER A N 1
ATOM 685 C CA . SER A 1 88 ? -1.185 10.243 -7.817 1.00 93.44 88 SER A CA 1
ATOM 686 C C . SER A 1 88 ? -0.481 11.415 -8.500 1.00 93.44 88 SER A C 1
ATOM 688 O O . SER A 1 88 ? -0.492 11.515 -9.725 1.00 93.44 88 SER A O 1
ATOM 690 N N . GLU A 1 89 ? 0.202 12.260 -7.729 1.00 94.50 89 GLU A N 1
ATOM 691 C CA . GLU A 1 89 ? 1.013 13.362 -8.244 1.00 94.50 89 GLU A CA 1
ATOM 692 C C . GLU A 1 89 ? 2.166 12.852 -9.113 1.00 94.50 89 GLU A C 1
ATOM 694 O O . GLU A 1 89 ? 2.335 13.318 -10.241 1.00 94.50 89 GLU A O 1
ATOM 699 N N . MET A 1 90 ? 2.904 11.840 -8.642 1.00 93.00 90 MET A N 1
ATOM 700 C CA . MET A 1 90 ? 3.958 11.201 -9.431 1.00 93.00 90 MET A CA 1
ATOM 701 C C . MET A 1 90 ? 3.410 10.694 -10.767 1.00 93.00 90 MET A C 1
ATOM 703 O O . MET A 1 90 ? 4.015 10.937 -11.810 1.00 93.00 90 MET A O 1
ATOM 707 N N . MET A 1 91 ? 2.269 9.995 -10.750 1.00 86.88 91 MET A N 1
ATOM 708 C CA . MET A 1 91 ? 1.640 9.465 -11.963 1.00 86.88 91 MET A CA 1
ATOM 709 C C . MET A 1 91 ? 1.192 10.582 -12.908 1.00 86.88 91 MET A C 1
ATOM 711 O O . MET A 1 91 ? 1.398 10.464 -14.113 1.00 86.88 91 MET A O 1
ATOM 715 N N . ARG A 1 92 ? 0.651 11.686 -12.380 1.00 86.50 92 ARG A N 1
ATOM 716 C CA . ARG A 1 92 ? 0.231 12.845 -13.178 1.00 86.50 92 ARG A CA 1
ATOM 717 C C . ARG A 1 92 ? 1.410 13.536 -13.865 1.00 86.50 92 ARG A C 1
ATOM 719 O O . ARG A 1 92 ? 1.319 13.870 -15.039 1.00 86.50 92 ARG A O 1
ATOM 726 N N . VAL A 1 93 ? 2.524 13.724 -13.157 1.00 80.88 93 VAL A N 1
ATOM 727 C CA . VAL A 1 93 ? 3.730 14.392 -13.687 1.00 80.88 93 VAL A CA 1
ATOM 728 C C . VAL A 1 93 ? 4.441 13.546 -14.755 1.00 80.88 93 VAL A C 1
ATOM 730 O O . VAL A 1 93 ? 5.096 14.096 -15.641 1.00 80.88 93 VAL A O 1
ATOM 733 N N . HIS A 1 94 ? 4.321 12.216 -14.692 1.00 67.06 94 HIS A N 1
ATOM 734 C CA . HIS A 1 94 ? 4.962 11.297 -15.641 1.00 67.06 94 HIS A CA 1
ATOM 735 C C . HIS A 1 94 ? 4.081 10.873 -16.824 1.00 67.06 94 HIS A C 1
ATOM 737 O O . HIS A 1 94 ? 4.631 10.575 -17.875 1.00 67.06 94 HIS A O 1
ATOM 743 N N . MET A 1 95 ? 2.751 10.835 -16.673 1.00 57.94 95 MET A N 1
ATOM 744 C CA . MET A 1 95 ? 1.806 10.435 -17.736 1.00 57.94 95 MET A CA 1
ATOM 745 C C . MET A 1 95 ? 1.048 11.621 -18.366 1.00 57.94 95 MET A C 1
ATOM 747 O O . MET A 1 95 ? 0.101 11.409 -19.109 1.00 57.94 95 MET A O 1
ATOM 751 N N . GLY A 1 96 ? 1.427 12.864 -18.046 1.00 49.81 96 GLY A N 1
ATOM 752 C CA . GLY A 1 96 ? 0.828 14.099 -18.577 1.00 49.81 96 GLY A CA 1
ATOM 753 C C . GLY A 1 96 ? 1.706 14.856 -19.580 1.00 49.81 96 GLY A C 1
ATOM 754 O O . GLY A 1 96 ? 1.566 16.069 -19.705 1.00 49.81 96 GLY A O 1
ATOM 755 N N . ARG A 1 97 ? 2.655 14.174 -20.232 1.00 44.34 97 ARG A N 1
ATOM 756 C CA . ARG A 1 97 ? 3.437 14.708 -21.357 1.00 44.34 97 ARG A CA 1
ATOM 757 C C . ARG A 1 97 ? 3.145 13.873 -22.604 1.00 44.34 97 ARG A C 1
ATOM 759 O O . ARG A 1 97 ? 4.001 13.110 -23.032 1.00 44.34 97 ARG A O 1
ATOM 766 N N . ASP A 1 98 ? 1.937 14.024 -23.125 1.00 38.50 98 ASP A N 1
ATOM 767 C CA . ASP A 1 98 ? 1.569 13.692 -24.504 1.00 38.50 98 ASP A CA 1
ATOM 768 C C . ASP A 1 98 ? 0.877 14.919 -25.107 1.00 38.50 98 ASP A C 1
ATOM 770 O O . ASP A 1 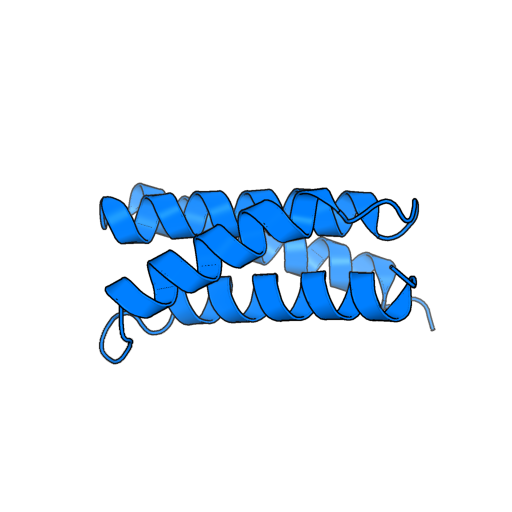98 ? -0.002 15.488 -24.411 1.00 38.50 98 ASP A O 1
#

Sequence (98 aa):
MHKHTQSALIKQAATMATLAIETTANVDMTKTLRDLKGYQASLTLVKDAELKPFGQQAKTLVTSTIKYLQNRTQQNLETAHKQRDKLSEMMRVHMGRD

pLDDT: mean 91.15, std 11.56, range [38.5, 98.38]